Protein AF-A0A0G0RI05-F1 (afdb_monomer)

Foldseek 3Di:
DDDDDDPDDPDDDPPPDDPPPDPPPDDDDPDPPWFADADFFDWDAAFDWGGQDQPCQEDEDEQWDADPNRTITGRHTATKDKDWDFDQDPVRDTDIGIYIYGDHPPPPPPVPPPPPDPDPPDDDDDDDDD

Solvent-accessible surface area (backbone atoms only — not comparable to full-atom values): 8644 Å² total; per-residue (Å²): 132,88,82,88,76,82,85,71,82,91,75,83,74,78,84,86,70,87,78,79,72,77,78,87,80,78,85,80,76,83,83,82,83,62,44,76,71,53,60,71,77,35,81,43,47,53,67,40,64,34,32,41,44,80,62,76,77,60,38,78,36,54,55,36,48,71,49,94,68,46,26,33,27,28,67,47,54,20,27,33,44,72,48,78,46,76,42,70,42,97,87,68,48,78,41,81,45,39,31,39,26,46,46,70,63,76,76,74,77,73,79,71,74,72,80,78,79,81,76,78,79,76,86,82,85,77,87,77,90,133

Radius of gyration: 39.41 Å; Cα contacts (8 Å, |Δi|>4): 174; chains: 1; bounding box: 168×43×55 Å

Secondary structure (DSSP, 8-state):
----------------S-----------------EESS-TT-EE-TT-EEEE-SSSSEEE-TTEEE-TTS-EEESSSEEEEEEEEEEE-TTS-EEEEEEEEEE---------PPPPP-------------

Nearest PDB structures (foldseek):
  8rd8-assembly1_VH  TM=9.040E-01  e=1.438E-09  Psychrobacter urativorans
  8p8w-assembly1_u  TM=7.527E-01  e=5.782E-09  Mycoplasmoides pneumoniae M129
  3j6b-assembly1_R  TM=9.121E-01  e=1.265E-07  Saccharomyces cerevisiae
  8xt0-assembly1_La  TM=7.054E-01  e=2.787E-08  Homo sapiens
  8oin-assembly1_BD  TM=6.909E-01  e=2.787E-08  Sus scrofa

pLDDT: mean 79.19, std 18.71, range [35.72, 96.62]

Sequence (130 aa):
MLIFVAARTSQTNMAHRKAGGSTQLGRDSISKRLGVKIFGDQKVQAGNIIIRQRGSKWRLGKNVRRGEDDTLYSVIDGMVKFTKKKITTFTGKLEEKRFVSVVEAVTIERKVRAPRAKTKAGKISNAKKK

Mean predicted aligned error: 15.55 Å

Structure (mmCIF, N/CA/C/O backbone):
data_AF-A0A0G0RI05-F1
#
_entry.id   AF-A0A0G0RI05-F1
#
loop_
_atom_site.group_PDB
_atom_site.id
_atom_site.type_symbol
_atom_site.label_atom_id
_atom_site.label_alt_id
_atom_site.label_comp_id
_atom_site.label_asym_id
_atom_site.label_entity_id
_atom_site.label_seq_id
_atom_site.pdbx_PDB_ins_code
_atom_site.Cartn_x
_atom_site.Cartn_y
_atom_site.Cartn_z
_atom_site.occupancy
_atom_site.B_iso_or_equiv
_atom_site.auth_seq_id
_atom_site.auth_comp_id
_atom_site.auth_asym_id
_atom_site.auth_atom_id
_atom_site.pdbx_PDB_model_num
ATOM 1 N N . MET A 1 1 ? 94.169 7.570 -32.101 1.00 36.16 1 MET A N 1
ATOM 2 C CA . MET A 1 1 ? 93.538 8.549 -33.011 1.00 36.16 1 MET A CA 1
ATOM 3 C C . MET A 1 1 ? 92.197 7.969 -33.432 1.00 36.16 1 MET A C 1
ATOM 5 O O . MET A 1 1 ? 92.207 6.847 -33.902 1.00 36.16 1 MET A O 1
ATOM 9 N N . LEU A 1 2 ? 91.105 8.675 -33.113 1.00 39.09 2 LEU A N 1
ATOM 10 C CA . LEU A 1 2 ? 89.699 8.497 -33.529 1.00 39.09 2 LEU A CA 1
ATOM 11 C C . LEU A 1 2 ? 89.214 7.114 -34.017 1.00 39.09 2 LEU A C 1
ATOM 13 O O . LEU A 1 2 ? 89.659 6.634 -35.047 1.00 39.09 2 LEU A O 1
ATOM 17 N N . ILE A 1 3 ? 88.160 6.605 -33.370 1.00 42.50 3 ILE A N 1
ATOM 18 C CA . ILE A 1 3 ? 86.776 6.520 -33.896 1.00 42.50 3 ILE A CA 1
ATOM 19 C C . ILE A 1 3 ? 85.884 6.370 -32.639 1.00 42.50 3 ILE A C 1
ATOM 21 O O . ILE A 1 3 ? 86.061 5.435 -31.868 1.00 42.50 3 ILE A O 1
ATOM 25 N N . PHE A 1 4 ? 85.209 7.434 -32.181 1.00 35.72 4 PHE A N 1
ATOM 26 C CA . PHE A 1 4 ? 83.803 7.770 -32.494 1.00 35.72 4 PHE A CA 1
ATOM 27 C C . PHE A 1 4 ? 82.834 6.597 -32.232 1.00 35.72 4 PHE A C 1
ATOM 29 O O . PHE A 1 4 ? 83.018 5.528 -32.782 1.00 35.72 4 PHE A O 1
ATOM 36 N N . VAL A 1 5 ? 81.727 6.680 -31.498 1.00 45.84 5 VAL A N 1
ATOM 37 C CA . VAL A 1 5 ? 81.066 7.725 -30.714 1.00 45.84 5 VAL A CA 1
ATOM 38 C C . VAL A 1 5 ? 80.072 6.982 -29.802 1.00 45.84 5 VAL A C 1
ATOM 40 O O . VAL A 1 5 ? 79.624 5.882 -30.125 1.00 45.84 5 VAL A O 1
ATOM 43 N N . ALA A 1 6 ? 79.774 7.583 -28.652 1.00 48.44 6 ALA A N 1
ATOM 44 C CA . ALA A 1 6 ? 78.907 7.085 -27.591 1.00 48.44 6 ALA A CA 1
ATOM 45 C C . ALA A 1 6 ? 77.638 6.361 -28.075 1.00 48.44 6 ALA A C 1
ATOM 47 O O . ALA A 1 6 ? 76.899 6.842 -28.938 1.00 48.44 6 ALA A O 1
ATOM 48 N N . ALA A 1 7 ? 77.369 5.218 -27.441 1.00 50.38 7 ALA A N 1
ATOM 49 C CA . ALA A 1 7 ? 76.127 4.483 -27.569 1.00 50.38 7 ALA A CA 1
ATOM 50 C C . ALA A 1 7 ? 74.928 5.403 -27.294 1.00 50.38 7 ALA A C 1
ATOM 52 O O . ALA A 1 7 ? 74.697 5.844 -26.173 1.00 50.38 7 ALA A O 1
ATOM 53 N N . ARG A 1 8 ? 74.201 5.675 -28.380 1.00 49.47 8 ARG A N 1
ATOM 54 C CA . ARG A 1 8 ? 72.747 5.818 -28.487 1.00 49.47 8 ARG A CA 1
ATOM 55 C C . ARG A 1 8 ? 72.080 6.489 -27.281 1.00 49.47 8 ARG A C 1
ATOM 57 O O . ARG A 1 8 ? 71.732 5.852 -26.291 1.00 49.47 8 ARG A O 1
ATOM 64 N N . THR A 1 9 ? 71.833 7.784 -27.433 1.00 51.06 9 THR A N 1
ATOM 65 C CA . THR A 1 9 ? 70.907 8.573 -26.622 1.00 51.06 9 THR A CA 1
ATOM 66 C C . THR A 1 9 ? 69.601 7.813 -26.363 1.00 51.06 9 THR A C 1
ATOM 68 O O . THR A 1 9 ? 68.806 7.560 -27.265 1.00 51.06 9 THR A O 1
ATOM 71 N N . SER A 1 10 ? 69.369 7.464 -25.099 1.00 50.81 10 SER A N 1
ATOM 72 C CA . SER A 1 10 ? 68.068 7.033 -24.591 1.00 50.81 10 SER A CA 1
ATOM 73 C C . SER A 1 10 ? 67.155 8.259 -24.447 1.00 50.81 10 SER A C 1
ATOM 75 O O . SER A 1 10 ? 66.997 8.815 -23.363 1.00 50.81 10 SER A O 1
ATOM 77 N N . GLN A 1 11 ? 66.553 8.695 -25.550 1.00 55.47 11 GLN A N 1
ATOM 78 C CA . GLN A 1 11 ? 65.303 9.461 -25.564 1.00 55.47 11 GLN A CA 1
ATOM 79 C C . GLN A 1 11 ? 64.315 8.655 -26.410 1.00 55.47 11 GLN A C 1
ATOM 81 O O . GLN A 1 11 ? 64.701 8.122 -27.442 1.00 55.47 11 GLN A O 1
ATOM 86 N N . THR A 1 12 ? 63.037 8.481 -26.107 1.00 55.03 12 THR A N 1
ATOM 87 C CA . THR A 1 12 ? 62.146 8.809 -24.989 1.00 55.03 12 THR A CA 1
ATOM 88 C C . THR A 1 12 ? 60.933 7.929 -25.261 1.00 55.03 12 THR A C 1
ATOM 90 O O . THR A 1 12 ? 60.426 7.954 -26.381 1.00 55.03 12 THR A O 1
ATOM 93 N N . ASN A 1 13 ? 60.423 7.197 -24.276 1.00 50.25 13 ASN A N 1
ATOM 94 C CA . ASN A 1 13 ? 58.994 6.899 -24.260 1.00 50.25 13 ASN A CA 1
ATOM 95 C C . ASN A 1 13 ? 58.559 6.607 -22.823 1.00 50.25 13 ASN A C 1
ATOM 97 O O . ASN A 1 13 ? 58.249 5.484 -22.441 1.00 50.25 13 ASN A O 1
ATOM 101 N N . MET A 1 14 ? 58.504 7.664 -22.009 1.00 57.03 14 MET A N 1
ATOM 102 C CA . MET A 1 14 ? 57.378 7.753 -21.084 1.00 57.03 14 MET A CA 1
ATOM 103 C C . MET A 1 14 ? 56.140 7.559 -21.955 1.00 57.03 14 MET A C 1
ATOM 105 O O . MET A 1 14 ? 55.955 8.332 -22.892 1.00 57.03 14 MET A O 1
ATOM 109 N N . ALA A 1 15 ? 55.362 6.502 -21.726 1.00 59.75 15 ALA A N 1
ATOM 110 C CA . ALA A 1 15 ? 54.135 6.254 -22.467 1.00 59.75 15 ALA A CA 1
ATOM 111 C C . ALA A 1 15 ? 53.211 7.478 -22.330 1.00 59.75 15 ALA A C 1
ATOM 113 O O . ALA A 1 15 ? 52.435 7.613 -21.386 1.00 59.75 15 ALA A O 1
ATOM 114 N N . HIS A 1 16 ? 53.320 8.412 -23.270 1.00 66.56 16 HIS A N 1
ATOM 115 C CA . HIS A 1 16 ? 52.561 9.648 -23.305 1.00 66.56 16 HIS A CA 1
ATOM 116 C C . HIS A 1 16 ? 51.287 9.409 -24.112 1.00 66.56 16 HIS A C 1
ATOM 118 O O . HIS A 1 16 ? 51.147 9.895 -25.225 1.00 66.56 16 HIS A O 1
ATOM 124 N N . ARG A 1 17 ? 50.360 8.631 -23.542 1.00 60.72 17 ARG A N 1
ATOM 125 C CA . ARG A 1 17 ? 48.899 8.842 -23.572 1.00 60.72 17 ARG A CA 1
ATOM 126 C C . ARG A 1 17 ? 48.163 7.604 -23.058 1.00 60.72 17 ARG A C 1
ATOM 128 O O . ARG A 1 17 ? 48.200 6.534 -23.647 1.00 60.72 17 ARG A O 1
ATOM 135 N N . LYS A 1 18 ? 47.452 7.852 -21.955 1.00 63.72 18 LYS A N 1
ATOM 136 C CA . LYS A 1 18 ? 46.146 7.326 -21.538 1.00 63.72 18 LYS A CA 1
ATOM 137 C C . LYS A 1 18 ? 45.612 6.129 -22.338 1.00 63.72 18 LYS A C 1
ATOM 139 O O . LYS A 1 18 ? 44.993 6.308 -23.379 1.00 63.72 18 LYS A O 1
ATOM 144 N N . ALA A 1 19 ? 45.646 4.959 -21.717 1.00 59.72 19 ALA A N 1
ATOM 145 C CA . ALA A 1 19 ? 44.562 3.995 -21.854 1.00 59.72 19 ALA A CA 1
ATOM 146 C C . ALA A 1 19 ? 44.114 3.577 -20.450 1.00 59.72 19 ALA A C 1
ATOM 148 O O . ALA A 1 19 ? 44.262 2.435 -20.031 1.00 59.72 19 ALA A O 1
ATOM 149 N N . GLY A 1 20 ? 43.589 4.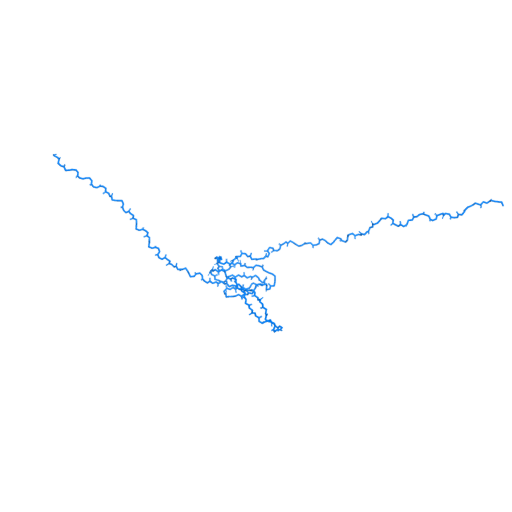543 -19.689 1.00 64.69 20 GLY A N 1
ATOM 150 C CA . GLY A 1 20 ? 42.671 4.205 -18.609 1.00 64.69 20 GLY A CA 1
ATOM 151 C C . GLY A 1 20 ? 41.444 3.605 -19.277 1.00 64.69 20 GLY A C 1
ATOM 152 O O . GLY A 1 20 ? 40.602 4.346 -19.781 1.00 64.69 20 GLY A O 1
ATOM 153 N N . GLY A 1 21 ? 41.407 2.279 -19.397 1.00 66.62 21 GLY A N 1
ATOM 154 C CA . GLY A 1 21 ? 40.248 1.585 -19.929 1.00 66.62 21 GLY A CA 1
ATOM 155 C C . GLY A 1 21 ? 39.037 1.970 -19.091 1.00 66.62 21 GLY A C 1
ATOM 156 O O . GLY A 1 21 ? 39.033 1.778 -17.876 1.00 66.62 21 GLY A O 1
ATOM 157 N N . SER A 1 22 ? 38.013 2.537 -19.725 1.00 67.25 22 SER A N 1
ATOM 158 C CA . SER A 1 22 ? 36.697 2.578 -19.103 1.00 67.25 22 SER A CA 1
ATOM 159 C C . SER A 1 22 ? 36.247 1.127 -18.985 1.00 67.25 22 SER A C 1
ATOM 161 O O . SER A 1 22 ? 36.020 0.460 -19.995 1.00 67.25 22 SER A O 1
ATOM 163 N N . THR A 1 23 ? 36.174 0.598 -17.765 1.00 70.06 23 THR A N 1
ATOM 164 C CA . THR A 1 23 ? 35.461 -0.655 -17.546 1.00 70.06 23 THR A CA 1
ATOM 165 C C . THR A 1 23 ? 34.006 -0.389 -17.919 1.00 70.06 23 THR A C 1
ATOM 167 O O . THR A 1 23 ? 33.337 0.441 -17.305 1.00 70.06 23 THR A O 1
ATOM 170 N N . GLN A 1 24 ? 33.522 -1.037 -18.982 1.00 69.75 24 GLN A N 1
ATOM 171 C CA . GLN A 1 24 ? 32.134 -0.924 -19.429 1.00 69.75 24 GLN A CA 1
ATOM 172 C C . GLN A 1 24 ? 31.207 -1.559 -18.385 1.00 69.75 24 GLN A C 1
ATOM 174 O O . GLN A 1 24 ? 30.792 -2.711 -18.490 1.00 69.75 24 GLN A O 1
ATO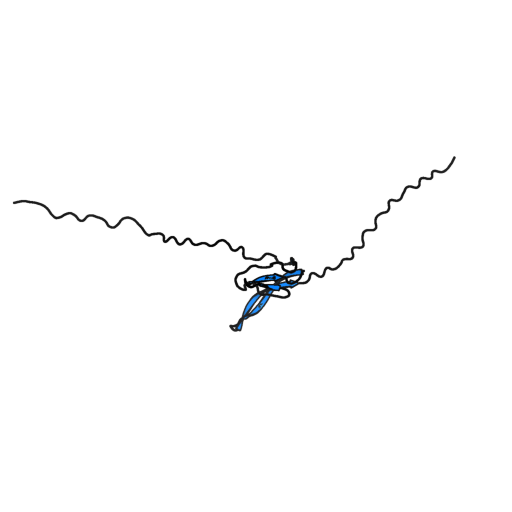M 179 N N . LEU A 1 25 ? 30.878 -0.801 -17.345 1.00 74.38 25 LEU A N 1
ATOM 180 C CA . LEU A 1 25 ? 29.863 -1.157 -16.366 1.00 74.38 25 LEU A CA 1
ATOM 181 C C . LEU A 1 25 ? 28.612 -0.337 -16.675 1.00 74.38 25 LEU A C 1
ATOM 183 O O . LEU A 1 25 ? 28.361 0.709 -16.091 1.00 74.38 25 LEU A O 1
ATOM 187 N N . GLY A 1 26 ? 27.851 -0.830 -17.651 1.00 74.88 26 GLY A N 1
ATOM 188 C CA . GLY A 1 26 ? 26.590 -0.252 -18.116 1.00 74.88 26 GLY A CA 1
ATOM 189 C C . GLY A 1 26 ? 25.460 -1.275 -18.086 1.00 74.88 26 GLY A C 1
ATOM 190 O O . GLY A 1 26 ? 24.798 -1.493 -19.095 1.00 74.88 26 GLY A O 1
ATOM 191 N N . ARG A 1 27 ? 25.275 -1.965 -16.954 1.00 86.06 27 ARG A N 1
ATOM 192 C CA . ARG A 1 27 ? 24.117 -2.848 -16.762 1.00 86.06 27 ARG A CA 1
ATOM 193 C C . ARG A 1 27 ? 22.996 -2.052 -16.119 1.00 86.06 27 ARG A C 1
ATOM 195 O O . ARG A 1 27 ? 23.034 -1.812 -14.917 1.00 86.06 27 ARG A O 1
ATOM 202 N N . ASP A 1 28 ? 22.002 -1.688 -16.916 1.00 87.50 28 ASP A N 1
ATOM 203 C CA . ASP A 1 28 ? 20.728 -1.197 -16.404 1.00 87.50 28 ASP A CA 1
ATOM 204 C C . ASP A 1 28 ? 19.619 -2.213 -16.695 1.00 87.50 28 ASP A C 1
ATOM 206 O O . ASP A 1 28 ? 19.698 -3.027 -17.619 1.00 87.50 28 ASP A O 1
ATOM 210 N N . SER A 1 29 ? 18.588 -2.197 -15.863 1.00 87.94 29 SER A N 1
ATOM 211 C CA . SER A 1 29 ? 17.431 -3.071 -15.975 1.00 87.94 29 SER A CA 1
ATOM 212 C C . SER A 1 29 ? 16.198 -2.261 -16.353 1.00 87.94 29 SER A C 1
ATOM 214 O O . SER A 1 29 ? 15.987 -1.151 -15.874 1.00 87.94 29 SER A O 1
ATOM 216 N N . ILE A 1 30 ? 15.328 -2.839 -17.182 1.00 92.44 30 ILE A N 1
ATOM 217 C CA . ILE A 1 30 ? 14.075 -2.181 -17.570 1.00 92.44 30 ILE A CA 1
ATOM 218 C C . ILE A 1 30 ? 13.244 -1.857 -16.322 1.00 92.44 30 ILE A C 1
ATOM 220 O O . ILE A 1 30 ? 13.068 -2.710 -15.439 1.00 92.44 30 ILE A O 1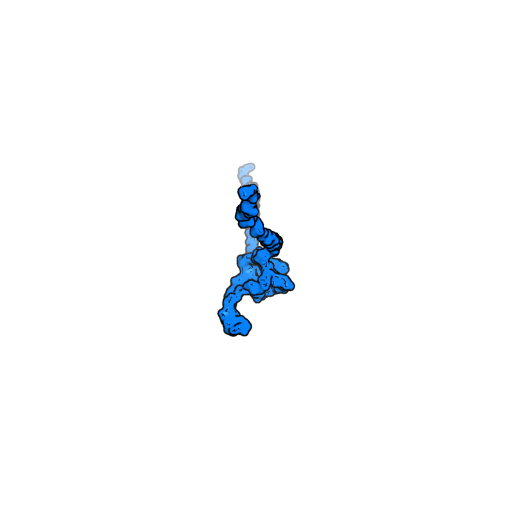
ATOM 224 N N . SER A 1 31 ? 12.671 -0.649 -16.293 1.00 89.81 31 SER A N 1
ATOM 225 C CA . SER A 1 31 ? 11.809 -0.199 -15.200 1.00 89.81 31 SER A CA 1
ATOM 226 C C . SER A 1 31 ? 10.651 -1.176 -14.946 1.00 89.81 31 SER A C 1
ATOM 228 O O . SER A 1 31 ? 9.908 -1.574 -15.843 1.00 89.81 31 SER A O 1
ATOM 230 N N . LYS A 1 32 ? 10.469 -1.570 -13.682 1.00 91.94 32 LYS A N 1
ATOM 231 C CA . LYS A 1 32 ? 9.458 -2.565 -13.274 1.00 91.94 32 LYS A CA 1
ATOM 232 C C . LYS A 1 32 ? 8.070 -1.965 -13.006 1.00 91.94 32 LYS A C 1
ATOM 234 O O . LYS A 1 32 ? 7.194 -2.656 -12.494 1.00 91.94 32 LYS A O 1
ATOM 239 N N . ARG A 1 33 ? 7.882 -0.672 -13.313 1.00 94.12 33 ARG A N 1
ATOM 240 C CA . ARG A 1 33 ? 6.622 0.094 -13.168 1.00 94.12 33 ARG A CA 1
ATOM 241 C C . ARG A 1 33 ? 5.925 -0.091 -11.807 1.00 94.12 33 ARG A C 1
ATOM 243 O O . ARG A 1 33 ? 4.692 -0.149 -11.722 1.00 94.12 33 ARG A O 1
ATOM 2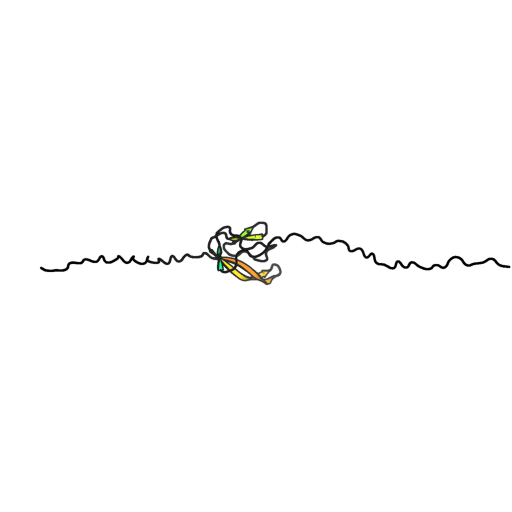50 N N . LEU A 1 34 ? 6.733 -0.187 -10.750 1.00 94.69 34 LEU A N 1
ATOM 251 C CA . LEU A 1 34 ? 6.287 -0.261 -9.360 1.00 94.69 34 LEU A CA 1
ATOM 252 C C . LEU A 1 34 ? 5.647 1.065 -8.931 1.00 94.69 34 LEU A C 1
ATOM 254 O O . LEU A 1 34 ? 5.879 2.102 -9.545 1.00 94.69 34 LEU A O 1
ATOM 258 N N . GLY A 1 35 ? 4.859 1.028 -7.863 1.00 94.88 35 GLY A N 1
ATOM 259 C CA . GLY A 1 35 ? 4.236 2.200 -7.265 1.00 94.88 35 GLY A CA 1
ATOM 260 C C . GLY A 1 35 ? 2.759 2.006 -6.952 1.00 94.88 35 GLY A C 1
ATOM 261 O O . GLY A 1 35 ? 2.194 0.917 -7.094 1.00 94.88 35 GLY A O 1
ATOM 262 N N . VAL A 1 36 ? 2.152 3.105 -6.514 1.00 95.88 36 VAL A N 1
ATOM 263 C CA . VAL A 1 36 ? 0.717 3.210 -6.247 1.00 95.88 36 VAL A CA 1
ATOM 264 C C . VAL A 1 36 ? -0.032 3.254 -7.577 1.00 95.88 36 VAL A C 1
ATOM 266 O O . VAL A 1 36 ? 0.390 3.941 -8.506 1.00 95.88 36 VAL A O 1
ATOM 269 N N . LYS A 1 37 ? -1.111 2.481 -7.676 1.00 95.69 37 LYS A N 1
ATOM 270 C CA . LYS A 1 37 ? -2.008 2.436 -8.837 1.00 95.69 37 LYS A CA 1
ATOM 271 C C . LYS A 1 37 ? -3.326 3.138 -8.552 1.00 95.69 37 LYS A C 1
ATOM 273 O O . LYS A 1 37 ? -3.848 3.802 -9.436 1.00 95.69 37 LYS A O 1
ATOM 278 N N . ILE A 1 38 ? -3.813 3.025 -7.317 1.00 95.25 38 ILE A N 1
ATOM 279 C CA . ILE A 1 38 ? -5.054 3.652 -6.868 1.00 95.25 38 ILE A CA 1
ATOM 280 C C . ILE A 1 38 ? -4.740 4.529 -5.662 1.00 95.25 38 ILE A C 1
ATOM 282 O O . ILE A 1 38 ? -4.132 4.072 -4.690 1.00 95.25 38 ILE A O 1
ATOM 286 N N . PHE A 1 39 ? -5.112 5.803 -5.757 1.00 95.00 39 PHE A N 1
ATOM 287 C CA . PHE A 1 39 ? -4.830 6.795 -4.722 1.00 95.00 39 PHE A CA 1
ATOM 288 C C . PHE A 1 39 ? -5.912 6.813 -3.636 1.00 95.00 39 PHE A C 1
ATOM 290 O O . PHE A 1 39 ? -6.873 6.045 -3.671 1.00 95.00 39 PHE A O 1
ATOM 297 N N . GLY A 1 40 ? -5.710 7.661 -2.624 1.00 92.62 40 GLY A N 1
ATOM 298 C CA . GLY A 1 40 ? -6.656 7.814 -1.524 1.00 92.62 40 GLY A CA 1
ATOM 299 C C . GLY A 1 40 ? -8.004 8.314 -2.031 1.00 92.62 40 GLY A C 1
ATOM 300 O O . GLY A 1 40 ? -8.060 9.057 -3.009 1.00 92.62 40 GLY A O 1
ATOM 301 N N . ASP A 1 41 ? -9.067 7.862 -1.376 1.00 91.81 41 ASP A N 1
ATOM 302 C CA . ASP A 1 41 ? -10.459 8.239 -1.631 1.00 91.81 41 ASP A CA 1
ATOM 303 C C . ASP A 1 41 ? -10.976 7.870 -3.033 1.00 91.81 41 ASP A C 1
ATOM 305 O O . ASP A 1 41 ? -12.042 8.306 -3.464 1.00 91.81 41 ASP A O 1
ATOM 309 N N . GLN A 1 42 ? -10.252 7.003 -3.745 1.00 93.06 42 GLN A N 1
ATOM 310 C CA . GLN A 1 42 ? -10.705 6.426 -5.004 1.00 93.06 42 GLN A CA 1
ATOM 311 C C . GLN A 1 42 ? -11.485 5.135 -4.767 1.00 93.06 42 GLN A C 1
ATOM 313 O 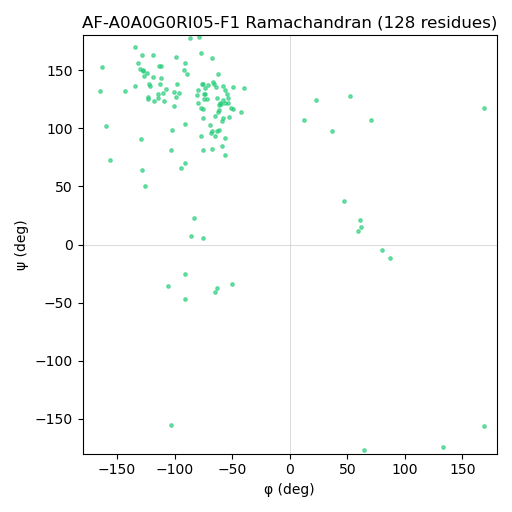O . GLN A 1 42 ? -11.185 4.358 -3.854 1.00 93.06 42 GLN A O 1
ATOM 318 N N . LYS A 1 43 ? -12.483 4.905 -5.627 1.00 92.50 43 LYS A N 1
ATOM 319 C CA . LYS A 1 43 ? -13.279 3.677 -5.634 1.00 92.50 43 LYS A CA 1
ATOM 320 C C . LYS A 1 43 ? -12.438 2.505 -6.136 1.00 92.50 43 LYS A C 1
ATOM 322 O O . LYS A 1 43 ? -11.729 2.627 -7.133 1.00 92.50 43 LYS A O 1
ATOM 327 N N . VAL A 1 44 ? -12.561 1.366 -5.471 1.00 94.38 44 VAL A N 1
ATOM 328 C CA . VAL A 1 44 ? -11.941 0.097 -5.856 1.00 94.38 44 VAL A CA 1
ATOM 329 C C . VAL A 1 44 ? -12.979 -0.995 -5.918 1.00 94.38 44 VAL A C 1
ATOM 331 O O . VAL A 1 44 ? -13.946 -0.965 -5.162 1.00 94.38 44 VAL A O 1
ATOM 334 N N . GLN A 1 45 ? -12.740 -1.949 -6.808 1.00 94.00 45 GLN A N 1
ATOM 335 C CA . GLN A 1 45 ? -13.447 -3.217 -6.829 1.00 94.00 45 GLN A CA 1
ATOM 336 C C . GLN A 1 45 ? -12.602 -4.297 -6.148 1.00 94.00 45 GLN A C 1
ATOM 338 O O . GLN A 1 45 ? -11.385 -4.138 -5.999 1.00 94.00 45 GLN A O 1
ATOM 343 N N . ALA A 1 46 ? -13.218 -5.399 -5.749 1.00 93.81 46 ALA A N 1
ATOM 344 C CA . ALA A 1 46 ? -12.542 -6.594 -5.285 1.00 93.81 46 ALA A CA 1
ATOM 345 C C . ALA A 1 46 ? -11.558 -7.095 -6.357 1.00 93.81 46 ALA A C 1
ATOM 347 O O . ALA A 1 46 ? -11.871 -7.160 -7.541 1.00 93.81 46 ALA A O 1
ATOM 348 N N . GLY A 1 47 ? -10.336 -7.419 -5.941 1.00 93.81 47 GLY A N 1
ATOM 349 C CA . GLY A 1 47 ? -9.251 -7.866 -6.816 1.00 93.81 47 GLY A CA 1
ATOM 350 C C . GLY A 1 47 ? -8.400 -6.746 -7.424 1.00 93.81 47 GLY A C 1
ATOM 351 O O . GLY A 1 47 ? -7.320 -7.031 -7.943 1.00 93.81 47 GLY A O 1
ATOM 352 N N . ASN A 1 48 ? -8.808 -5.476 -7.326 1.00 95.88 48 ASN A N 1
ATOM 353 C CA . ASN A 1 48 ? -8.018 -4.379 -7.883 1.00 95.88 48 ASN A CA 1
ATOM 354 C C . ASN A 1 48 ? -6.676 -4.211 -7.159 1.00 95.88 48 ASN A C 1
ATOM 356 O O . ASN A 1 48 ? -6.572 -4.248 -5.930 1.00 95.88 48 ASN A O 1
ATOM 360 N N . ILE A 1 49 ? -5.627 -3.964 -7.944 1.00 96.06 49 ILE A N 1
ATOM 361 C CA . ILE A 1 49 ? -4.284 -3.714 -7.422 1.00 96.06 49 ILE A CA 1
ATOM 362 C C . ILE A 1 49 ? -4.192 -2.266 -6.944 1.00 96.06 49 ILE A C 1
ATOM 364 O O . ILE A 1 49 ? -4.338 -1.335 -7.734 1.00 96.06 49 ILE A O 1
ATOM 368 N N . ILE A 1 50 ? -3.866 -2.072 -5.667 1.00 95.56 50 ILE A N 1
ATOM 369 C CA . ILE A 1 50 ? -3.690 -0.744 -5.068 1.00 95.56 50 ILE A CA 1
ATOM 370 C C . ILE A 1 50 ? -2.228 -0.308 -5.186 1.00 95.56 50 ILE A C 1
ATOM 372 O O . ILE A 1 50 ? -1.948 0.820 -5.593 1.00 95.56 50 ILE A O 1
ATOM 376 N N . ILE A 1 51 ? -1.276 -1.190 -4.852 1.00 96.62 51 ILE A N 1
ATOM 377 C CA . ILE A 1 51 ? 0.165 -0.882 -4.865 1.00 96.62 51 ILE A CA 1
ATOM 378 C C . ILE A 1 51 ? 0.969 -2.092 -5.330 1.00 96.62 51 ILE A C 1
ATOM 380 O O . ILE A 1 51 ? 0.834 -3.173 -4.766 1.00 96.62 51 ILE A O 1
ATOM 384 N N . ARG A 1 52 ? 1.892 -1.875 -6.273 1.00 96.25 52 ARG A N 1
ATOM 385 C CA . ARG A 1 52 ? 2.990 -2.809 -6.572 1.00 96.25 52 ARG A CA 1
ATOM 386 C C . ARG A 1 52 ? 4.261 -2.300 -5.906 1.00 96.25 52 ARG A C 1
ATOM 388 O O . ARG A 1 52 ? 4.708 -1.197 -6.215 1.00 96.25 52 ARG A O 1
ATOM 395 N N . GLN A 1 53 ? 4.849 -3.060 -4.993 1.00 95.50 53 GLN A N 1
ATOM 396 C CA . GLN A 1 53 ? 6.018 -2.620 -4.229 1.00 95.50 53 GLN A CA 1
ATOM 397 C C . GLN A 1 53 ? 7.091 -3.705 -4.161 1.00 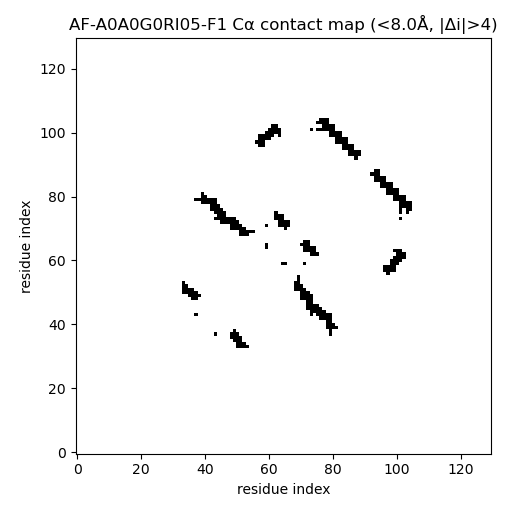95.50 53 GLN A C 1
ATOM 399 O O . GLN A 1 53 ? 6.882 -4.834 -4.581 1.00 95.50 53 GLN A O 1
ATOM 404 N N . ARG A 1 54 ? 8.273 -3.326 -3.674 1.00 94.75 54 ARG A N 1
ATOM 405 C CA . ARG A 1 54 ? 9.316 -4.263 -3.252 1.00 94.75 54 ARG A CA 1
ATOM 406 C C . ARG A 1 54 ? 9.493 -4.098 -1.756 1.00 94.75 54 ARG A C 1
ATOM 408 O O . ARG A 1 54 ? 9.687 -2.965 -1.298 1.00 94.75 54 ARG A O 1
ATOM 415 N N . GLY A 1 55 ? 9.383 -5.203 -1.026 1.00 92.62 55 GLY A N 1
ATOM 416 C CA . GLY A 1 55 ? 9.275 -5.180 0.422 1.00 92.62 55 GLY A CA 1
ATOM 417 C C . GLY A 1 55 ? 7.986 -4.506 0.899 1.00 92.62 55 GLY A C 1
ATOM 418 O O . GLY A 1 55 ? 7.143 -4.046 0.127 1.00 92.62 55 GLY A O 1
ATOM 419 N N . SER A 1 56 ? 7.849 -4.388 2.216 1.00 92.56 56 SER A N 1
ATOM 420 C CA . SER A 1 56 ? 6.651 -3.842 2.862 1.00 92.56 56 SER A CA 1
ATOM 421 C C . SER A 1 56 ? 6.776 -2.342 3.165 1.00 92.56 56 SER A C 1
ATOM 423 O O . SER A 1 56 ? 6.794 -1.942 4.331 1.00 92.56 56 SER A O 1
ATOM 425 N N . LYS A 1 57 ? 6.862 -1.491 2.129 1.00 92.50 57 LYS A N 1
ATOM 426 C CA . LYS A 1 57 ? 6.832 -0.018 2.313 1.00 92.50 57 LYS A CA 1
ATOM 427 C C . LYS A 1 57 ? 5.486 0.442 2.871 1.00 92.50 57 LYS A C 1
ATOM 429 O O . LYS A 1 57 ? 5.422 1.298 3.752 1.00 92.50 57 LYS A O 1
ATOM 434 N N . TRP A 1 58 ? 4.422 -0.160 2.356 1.00 94.94 58 TRP A N 1
ATOM 435 C CA . TRP A 1 58 ? 3.068 -0.043 2.864 1.00 94.94 58 TRP A CA 1
ATOM 436 C C . TRP A 1 58 ? 2.653 -1.366 3.492 1.00 94.94 58 TRP A C 1
ATOM 438 O O . TRP A 1 58 ? 2.813 -2.429 2.886 1.00 94.94 58 TRP A O 1
ATOM 448 N N . ARG A 1 59 ? 2.129 -1.296 4.715 1.00 94.00 59 ARG A N 1
ATOM 449 C CA . ARG A 1 59 ? 1.591 -2.447 5.437 1.00 94.00 59 ARG A CA 1
ATOM 450 C C . ARG A 1 59 ? 0.103 -2.610 5.148 1.00 94.00 59 ARG A C 1
ATOM 452 O O . ARG A 1 59 ? -0.601 -1.659 4.805 1.00 94.00 59 ARG A O 1
ATOM 459 N N . LEU A 1 60 ? -0.362 -3.838 5.323 1.00 94.62 60 LEU A N 1
ATOM 460 C CA . LEU A 1 60 ? -1.754 -4.206 5.121 1.00 94.62 60 LEU A CA 1
ATOM 461 C C . LEU A 1 60 ? -2.610 -3.678 6.264 1.00 94.62 60 LEU A C 1
ATOM 463 O O . LEU A 1 60 ? -2.279 -3.864 7.434 1.00 94.62 60 LEU A O 1
ATOM 467 N N . GLY A 1 61 ? -3.693 -3.003 5.909 1.00 94.38 61 GLY A N 1
ATOM 468 C CA . GLY A 1 61 ? -4.782 -2.656 6.805 1.00 94.38 61 GLY A CA 1
ATOM 469 C C . GLY A 1 61 ? -5.983 -3.571 6.582 1.00 94.38 61 GLY A C 1
ATOM 470 O O . GLY A 1 61 ? -5.862 -4.694 6.096 1.00 94.38 61 GLY A O 1
ATOM 471 N N . LYS A 1 62 ? -7.166 -3.075 6.943 1.00 94.31 62 LYS A N 1
ATOM 472 C CA . LYS A 1 62 ? -8.425 -3.810 6.784 1.00 94.31 62 LYS A CA 1
ATOM 473 C C . LYS A 1 62 ? -8.759 -4.009 5.302 1.00 94.31 62 LYS A C 1
ATOM 475 O O . LYS A 1 62 ? -8.584 -3.084 4.509 1.00 94.31 62 LYS A O 1
ATOM 480 N N . ASN A 1 63 ? -9.269 -5.195 4.967 1.00 94.81 63 ASN A N 1
ATOM 481 C CA . ASN A 1 63 ? -9.813 -5.554 3.649 1.00 94.81 63 ASN A CA 1
ATOM 482 C C . ASN A 1 63 ? -8.821 -5.464 2.472 1.00 94.81 63 ASN A C 1
ATOM 484 O O . ASN A 1 63 ? -9.217 -5.386 1.308 1.00 94.81 63 ASN A O 1
ATOM 488 N N . VAL A 1 64 ? -7.524 -5.505 2.781 1.00 96.44 64 VAL A N 1
ATOM 489 C CA . VAL A 1 64 ? -6.422 -5.546 1.817 1.00 96.44 64 VAL A CA 1
ATOM 490 C C . VAL A 1 64 ? -5.608 -6.804 2.084 1.00 96.44 64 VAL A C 1
ATOM 492 O O . VAL A 1 64 ? -5.317 -7.122 3.238 1.00 96.44 64 VAL A O 1
ATOM 495 N N . ARG A 1 65 ? -5.220 -7.513 1.025 1.00 96.19 65 ARG A N 1
ATOM 496 C CA . ARG A 1 65 ? -4.351 -8.695 1.102 1.00 96.19 65 ARG A CA 1
ATOM 497 C C . ARG A 1 65 ? -3.058 -8.477 0.328 1.00 96.19 65 ARG A C 1
ATOM 499 O O . ARG A 1 65 ? -2.931 -7.535 -0.454 1.00 96.19 65 ARG A O 1
ATOM 506 N N . ARG A 1 66 ? -2.074 -9.330 0.623 1.00 96.56 66 ARG A N 1
ATOM 507 C CA . ARG A 1 66 ? -0.735 -9.297 0.032 1.00 96.56 66 ARG A CA 1
ATOM 508 C C . ARG A 1 66 ? -0.586 -10.464 -0.932 1.00 96.56 66 ARG A C 1
ATOM 510 O O . ARG A 1 66 ? -0.949 -11.580 -0.569 1.00 96.56 66 ARG A O 1
ATOM 517 N N . GLY A 1 67 ? -0.058 -10.204 -2.120 1.00 94.75 67 GLY A N 1
ATOM 518 C CA . GLY A 1 67 ? 0.428 -11.239 -3.030 1.00 94.75 67 GLY A CA 1
ATOM 519 C C . GLY A 1 67 ? 1.814 -11.753 -2.634 1.00 94.75 67 GLY A C 1
ATOM 520 O O . GLY A 1 67 ? 2.424 -11.266 -1.683 1.00 94.75 67 GLY A O 1
ATOM 521 N N . GLU A 1 68 ? 2.331 -12.718 -3.387 1.00 94.38 68 GLU A N 1
ATOM 522 C CA . GLU A 1 68 ? 3.695 -13.234 -3.210 1.00 94.38 68 GLU A CA 1
ATOM 523 C C . GLU A 1 68 ? 4.759 -12.156 -3.479 1.00 94.38 68 GLU A C 1
ATOM 525 O O . GLU A 1 68 ? 5.736 -12.032 -2.748 1.00 94.38 68 GLU A O 1
ATOM 530 N N . ASP A 1 69 ? 4.526 -11.296 -4.474 1.00 93.12 69 ASP A N 1
ATOM 531 C CA . ASP A 1 69 ? 5.425 -10.206 -4.867 1.00 93.12 69 ASP A CA 1
ATOM 532 C C . ASP A 1 69 ? 5.259 -8.923 -4.023 1.00 93.12 69 ASP A C 1
ATOM 534 O O . ASP A 1 69 ? 5.593 -7.831 -4.482 1.00 93.12 69 ASP A O 1
ATOM 538 N N . ASP A 1 70 ? 4.722 -9.040 -2.803 1.00 94.81 70 ASP A N 1
ATOM 539 C CA . ASP A 1 70 ? 4.341 -7.940 -1.902 1.00 94.81 70 ASP A CA 1
ATOM 540 C C . ASP A 1 70 ? 3.290 -6.955 -2.468 1.00 94.81 70 ASP A C 1
ATOM 542 O O . ASP A 1 70 ? 3.036 -5.899 -1.868 1.00 94.81 70 ASP A O 1
ATOM 546 N N . THR A 1 71 ? 2.641 -7.278 -3.593 1.00 96.00 71 THR A N 1
ATOM 547 C CA . THR A 1 71 ? 1.558 -6.460 -4.160 1.00 96.00 71 THR A CA 1
ATOM 548 C C . THR A 1 71 ? 0.362 -6.414 -3.215 1.00 96.00 71 THR A C 1
ATOM 550 O O . THR A 1 71 ? -0.066 -7.437 -2.682 1.00 96.00 71 THR A O 1
ATOM 553 N N . LEU A 1 72 ? -0.202 -5.222 -3.025 1.00 96.31 72 LEU A N 1
ATOM 554 C CA . LEU A 1 72 ? -1.409 -5.009 -2.232 1.00 96.31 72 LEU A CA 1
ATOM 555 C C . LEU A 1 72 ? -2.630 -4.916 -3.142 1.00 96.31 72 LEU A C 1
ATOM 557 O O . LEU A 1 72 ? -2.655 -4.079 -4.050 1.00 96.31 72 LEU A O 1
ATOM 561 N N . TYR A 1 73 ? -3.641 -5.733 -2.860 1.00 96.31 73 TYR A N 1
ATOM 562 C CA . TYR A 1 73 ? -4.910 -5.752 -3.586 1.00 96.31 73 TYR A CA 1
ATOM 563 C C . TYR A 1 73 ? -6.108 -5.690 -2.633 1.00 96.31 73 TYR A C 1
ATOM 565 O O . TYR A 1 73 ? -6.026 -6.118 -1.476 1.00 96.31 73 TYR A O 1
ATOM 573 N N . SER A 1 74 ? -7.213 -5.121 -3.110 1.00 96.50 74 SER A N 1
ATOM 574 C CA . SER A 1 74 ? -8.485 -5.045 -2.385 1.00 96.50 74 SER A CA 1
ATOM 575 C C . SER A 1 74 ? -9.203 -6.392 -2.398 1.00 96.50 74 SER A C 1
ATOM 577 O O . SER A 1 74 ? -9.248 -7.071 -3.418 1.00 96.50 74 SER A O 1
ATOM 579 N N . VAL A 1 75 ? -9.789 -6.786 -1.268 1.00 95.06 75 VAL A N 1
ATOM 580 C CA . VAL A 1 75 ? -10.655 -7.982 -1.191 1.00 95.06 75 VAL A CA 1
ATOM 581 C C . VAL A 1 75 ? -12.118 -7.627 -1.448 1.00 95.06 75 VAL A C 1
ATOM 583 O O . VAL A 1 75 ? -12.884 -8.473 -1.888 1.00 95.06 75 VAL A O 1
ATOM 586 N N . ILE A 1 76 ? -12.491 -6.377 -1.183 1.00 94.06 76 ILE A N 1
ATOM 587 C CA . ILE A 1 76 ? -13.865 -5.885 -1.267 1.00 94.06 76 ILE A CA 1
ATOM 588 C C . ILE A 1 76 ? -13.941 -4.628 -2.128 1.00 94.06 76 ILE A C 1
ATOM 590 O O . ILE A 1 76 ? -12.935 -3.934 -2.322 1.00 94.06 76 ILE A O 1
ATOM 594 N N . ASP A 1 77 ? -15.157 -4.309 -2.554 1.00 93.50 77 ASP A N 1
ATOM 595 C CA . ASP A 1 77 ? -15.483 -3.035 -3.177 1.00 93.50 77 ASP A CA 1
ATOM 596 C C . ASP A 1 77 ? -15.549 -1.925 -2.116 1.00 93.50 77 ASP A C 1
ATOM 598 O O . ASP A 1 77 ? -16.083 -2.108 -1.020 1.00 93.50 77 ASP A O 1
ATOM 602 N N . GLY A 1 78 ? -15.011 -0.745 -2.418 1.00 93.75 78 GLY A N 1
ATOM 603 C CA . GLY A 1 78 ? -15.016 0.355 -1.455 1.00 93.75 78 GLY A CA 1
ATOM 604 C C . GLY A 1 78 ? -14.144 1.536 -1.845 1.00 93.75 78 GLY A C 1
ATOM 605 O O . GLY A 1 78 ? -13.865 1.755 -3.020 1.00 93.75 78 GLY A O 1
ATOM 606 N N . MET A 1 79 ? -13.714 2.312 -0.852 1.00 94.31 79 MET A N 1
ATOM 607 C CA . MET A 1 79 ? -12.780 3.429 -1.005 1.00 94.31 79 MET A CA 1
ATOM 608 C C . MET A 1 79 ? -11.447 3.130 -0.319 1.00 94.31 79 MET A C 1
ATOM 610 O O . MET A 1 79 ? -11.409 2.613 0.802 1.00 94.31 79 MET A O 1
ATOM 614 N N . VAL A 1 80 ? -10.341 3.483 -0.974 1.00 95.19 80 VAL A N 1
ATOM 615 C CA . VAL A 1 80 ? -8.989 3.297 -0.423 1.00 95.19 80 VAL A CA 1
ATOM 616 C C . VAL A 1 80 ? -8.650 4.417 0.549 1.00 95.19 80 VAL A C 1
ATOM 618 O O . VAL A 1 80 ? -8.703 5.593 0.208 1.00 95.19 80 VAL A O 1
ATOM 621 N N . LYS A 1 81 ? -8.203 4.054 1.749 1.00 94.94 81 LYS A N 1
ATOM 622 C CA . LYS A 1 81 ? -7.734 4.988 2.771 1.00 94.94 81 LYS A CA 1
ATOM 623 C C . LYS A 1 81 ? -6.311 4.659 3.196 1.00 94.94 81 LYS A C 1
ATOM 625 O O . LYS A 1 81 ? -6.014 3.542 3.628 1.00 94.94 81 LYS A O 1
ATOM 630 N N . PHE A 1 82 ? -5.446 5.666 3.126 1.00 95.31 82 PHE A N 1
ATOM 631 C CA . PHE A 1 82 ? -4.073 5.604 3.611 1.00 95.31 82 PHE A CA 1
ATOM 632 C C . PHE A 1 82 ? -3.990 6.181 5.022 1.00 95.31 82 PHE A C 1
ATOM 634 O O . PHE A 1 82 ? -4.482 7.275 5.283 1.00 95.31 82 PHE A O 1
ATOM 641 N N . THR A 1 83 ? -3.358 5.458 5.942 1.00 95.62 83 THR A N 1
ATOM 642 C CA . THR A 1 83 ? -3.167 5.915 7.326 1.00 95.62 83 THR A CA 1
ATOM 643 C C . THR A 1 83 ? -1.720 5.733 7.767 1.00 95.62 83 THR A C 1
ATOM 645 O O . THR A 1 83 ? -0.979 4.916 7.219 1.00 95.62 83 THR A O 1
ATOM 648 N N . LYS A 1 84 ? -1.286 6.519 8.753 1.00 95.38 84 LYS A N 1
ATOM 649 C CA . LYS A 1 84 ? 0.017 6.369 9.408 1.00 95.38 84 LYS A CA 1
ATOM 650 C C . LYS A 1 84 ? -0.235 5.965 10.853 1.00 95.38 84 LYS A C 1
ATOM 652 O O . LYS A 1 84 ? -1.044 6.596 11.526 1.00 95.38 84 LYS A O 1
ATOM 657 N N . LYS A 1 85 ? 0.428 4.910 11.319 1.00 94.06 85 LYS A N 1
ATOM 658 C CA . LYS A 1 85 ? 0.302 4.420 12.695 1.00 94.06 85 LYS A CA 1
ATOM 659 C C . LYS A 1 85 ? 1.685 4.135 13.263 1.00 94.06 85 LYS A C 1
ATOM 661 O O . LYS A 1 85 ? 2.520 3.530 12.588 1.00 94.06 85 LYS A O 1
ATOM 666 N N . LYS A 1 86 ? 1.903 4.548 14.511 1.00 93.94 86 LYS A N 1
ATOM 667 C CA . LYS A 1 86 ? 3.090 4.181 15.285 1.00 93.94 86 LYS A CA 1
ATOM 668 C C . LYS A 1 86 ? 2.964 2.731 15.734 1.00 93.94 86 LYS A C 1
ATOM 670 O O . LYS A 1 86 ? 1.954 2.348 16.323 1.00 93.94 86 LYS A O 1
ATOM 675 N N . ILE A 1 87 ? 3.966 1.930 15.411 1.00 92.38 87 ILE A N 1
ATOM 676 C CA . ILE A 1 87 ? 4.083 0.547 15.856 1.00 92.38 87 ILE A CA 1
ATOM 677 C C . ILE A 1 87 ? 5.439 0.359 16.518 1.00 92.38 87 ILE A C 1
ATOM 679 O O . ILE A 1 87 ? 6.435 0.947 16.097 1.00 92.38 87 ILE A O 1
ATOM 683 N N . THR A 1 88 ? 5.481 -0.483 17.539 1.00 92.00 88 THR A N 1
ATOM 684 C CA . THR A 1 88 ? 6.747 -0.926 18.104 1.00 92.00 88 THR A CA 1
ATOM 685 C C . THR A 1 88 ? 7.397 -1.889 17.116 1.00 92.00 88 THR A C 1
ATOM 687 O O . THR A 1 88 ? 6.778 -2.851 16.657 1.00 92.00 88 THR A O 1
ATOM 690 N N . THR A 1 89 ? 8.626 -1.588 16.728 1.00 88.25 89 THR A N 1
ATOM 691 C CA . THR A 1 89 ? 9.450 -2.456 15.886 1.00 88.25 89 THR A CA 1
ATOM 692 C C . THR A 1 89 ? 10.016 -3.590 16.740 1.00 88.25 89 THR A C 1
ATOM 694 O O . THR A 1 89 ? 10.028 -3.494 17.965 1.00 88.25 89 THR A O 1
ATOM 697 N N . PHE A 1 90 ? 10.524 -4.651 16.111 1.00 87.19 90 PHE A N 1
ATOM 698 C CA . PHE A 1 90 ? 11.191 -5.762 16.804 1.00 87.19 90 PHE A CA 1
ATOM 699 C C . PHE A 1 90 ? 12.287 -5.285 17.783 1.00 87.19 90 PHE A C 1
ATOM 701 O O . PHE A 1 90 ? 12.436 -5.845 18.859 1.00 87.19 90 PHE A O 1
ATOM 708 N N . THR A 1 91 ? 12.991 -4.195 17.460 1.00 90.31 91 THR A N 1
ATOM 709 C CA . THR A 1 91 ? 14.024 -3.573 18.311 1.00 90.31 91 THR A CA 1
ATOM 710 C C . THR A 1 91 ? 13.452 -2.775 19.499 1.00 90.31 91 THR A C 1
ATOM 712 O O . THR A 1 91 ? 14.183 -2.053 20.163 1.00 90.31 91 THR A O 1
ATOM 715 N N . GLY A 1 92 ? 12.137 -2.796 19.733 1.00 90.00 92 GLY A N 1
ATOM 716 C CA . GLY A 1 92 ? 11.479 -2.035 20.804 1.00 90.00 92 GLY A CA 1
ATOM 717 C C . GLY A 1 92 ? 11.237 -0.549 20.497 1.00 90.00 92 GLY A C 1
ATOM 718 O O . GLY A 1 92 ? 10.582 0.141 21.271 1.00 90.00 92 GLY A O 1
ATOM 719 N N . LYS A 1 93 ? 11.712 -0.034 19.354 1.00 92.94 93 LYS A N 1
ATOM 720 C CA . LYS A 1 93 ? 11.524 1.373 18.957 1.00 92.94 93 LYS A CA 1
ATOM 721 C C . LYS A 1 93 ? 10.131 1.622 18.377 1.00 92.94 93 LYS A C 1
ATOM 723 O O . LYS A 1 93 ? 9.688 0.888 17.492 1.00 92.94 93 LYS A O 1
ATOM 728 N N . LEU A 1 94 ? 9.470 2.688 18.826 1.00 93.12 94 LEU A N 1
ATOM 729 C CA . LEU A 1 94 ? 8.217 3.183 18.248 1.00 93.12 94 LEU A CA 1
ATOM 730 C C . LEU A 1 94 ? 8.499 3.899 16.923 1.00 93.12 94 LEU A C 1
ATOM 732 O O . LEU A 1 94 ? 9.040 5.001 16.909 1.00 93.12 94 LEU A O 1
ATOM 736 N N . GLU A 1 95 ? 8.101 3.287 15.810 1.00 91.50 95 GLU A N 1
ATOM 737 C CA . GLU A 1 95 ? 8.265 3.854 14.471 1.00 91.50 95 GLU A CA 1
ATOM 738 C C . G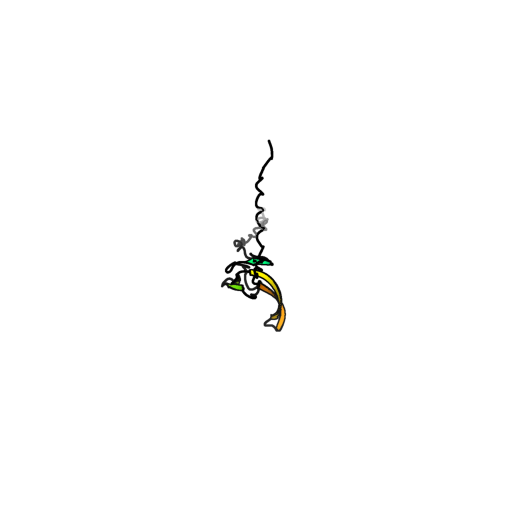LU A 1 95 ? 6.923 4.068 13.774 1.00 91.50 95 GLU A C 1
ATOM 740 O O . GLU A 1 95 ? 5.995 3.263 13.880 1.00 91.50 95 GLU A O 1
ATOM 745 N N . GLU A 1 96 ? 6.827 5.141 12.992 1.00 93.62 96 GLU A N 1
ATOM 746 C CA . GLU A 1 96 ? 5.675 5.390 12.130 1.00 93.62 96 GLU A CA 1
ATOM 747 C C . GLU A 1 96 ? 5.736 4.521 10.874 1.00 93.62 96 GLU A C 1
ATOM 749 O O . GLU A 1 96 ? 6.625 4.663 10.032 1.00 93.62 96 GLU A O 1
ATOM 754 N N . LYS A 1 97 ? 4.747 3.638 10.704 1.00 93.50 97 LYS A N 1
ATOM 755 C CA . LYS A 1 97 ? 4.548 2.883 9.462 1.00 93.50 97 LYS A CA 1
ATOM 756 C C . LYS A 1 97 ? 3.254 3.297 8.780 1.00 93.50 97 LYS A C 1
ATOM 758 O O . LYS A 1 97 ? 2.303 3.769 9.406 1.00 93.50 97 LYS A O 1
ATOM 763 N N . ARG A 1 98 ? 3.230 3.117 7.462 1.00 95.25 98 ARG A N 1
ATOM 764 C CA . ARG A 1 98 ? 2.093 3.470 6.613 1.00 95.25 98 ARG A CA 1
ATOM 765 C C . ARG A 1 98 ? 1.238 2.241 6.339 1.00 95.25 98 ARG A C 1
ATOM 767 O O . ARG A 1 98 ? 1.776 1.169 6.069 1.00 95.25 98 ARG A O 1
ATOM 774 N N . PHE A 1 99 ? -0.073 2.413 6.383 1.00 95.38 99 PHE A N 1
ATOM 775 C CA . PHE A 1 99 ? -1.068 1.365 6.209 1.00 95.38 99 PHE A CA 1
ATOM 776 C C . PHE A 1 99 ? -2.036 1.718 5.084 1.00 95.38 99 PHE A C 1
ATOM 778 O O . PHE A 1 99 ? -2.360 2.889 4.874 1.00 95.38 99 PHE A O 1
ATOM 785 N N . VAL A 1 100 ? -2.508 0.685 4.392 1.00 95.56 100 VAL A N 1
ATOM 786 C CA . VAL A 1 100 ? -3.523 0.784 3.338 1.00 95.56 100 VAL A CA 1
ATOM 787 C C . VAL A 1 100 ? -4.738 -0.015 3.764 1.00 95.56 100 VAL A C 1
ATOM 789 O O . VAL A 1 100 ? -4.624 -1.204 4.040 1.00 95.56 100 VAL A O 1
ATOM 792 N N . SER A 1 101 ? -5.895 0.627 3.819 1.00 94.25 101 SER A N 1
ATOM 793 C CA . SER A 1 101 ? -7.166 -0.020 4.146 1.00 94.25 101 SER A CA 1
ATOM 794 C C . SER A 1 101 ? -8.206 0.295 3.087 1.00 94.25 101 SER A C 1
ATOM 796 O O . SER A 1 101 ? -8.168 1.379 2.510 1.00 94.25 101 SER A O 1
ATOM 798 N N . VAL A 1 102 ? -9.146 -0.620 2.875 1.00 94.31 102 VAL A N 1
ATOM 799 C CA . VAL A 1 102 ? -10.339 -0.368 2.061 1.00 94.31 102 VAL A CA 1
ATOM 800 C C . VAL A 1 102 ? -11.543 -0.294 2.987 1.00 94.31 102 VAL A C 1
ATOM 802 O O . VAL A 1 102 ? -11.784 -1.206 3.783 1.00 94.31 102 VAL A O 1
ATOM 805 N N . VAL A 1 103 ? -12.258 0.824 2.914 1.00 92.31 103 VAL A N 1
ATOM 806 C CA . VAL A 1 103 ? -13.493 1.074 3.660 1.00 92.31 103 VAL A CA 1
ATOM 807 C C . VAL A 1 103 ? -14.662 0.845 2.716 1.00 92.31 103 VAL A C 1
ATOM 809 O O . VAL A 1 103 ? -14.652 1.360 1.601 1.00 92.31 103 VAL A O 1
ATOM 812 N N . GLU A 1 104 ? -15.658 0.082 3.152 1.00 85.88 104 GLU A N 1
ATOM 813 C CA . GLU A 1 104 ? -16.876 -0.150 2.377 1.00 85.88 104 GLU A CA 1
ATOM 814 C C . GLU A 1 104 ? -17.555 1.181 2.063 1.00 85.88 104 GLU A C 1
ATOM 816 O O . GLU A 1 104 ? -17.851 1.984 2.953 1.00 85.88 104 GLU A O 1
ATOM 821 N N . ALA A 1 105 ? -17.791 1.430 0.778 1.00 70.62 105 ALA A N 1
ATOM 822 C CA . ALA A 1 105 ? -18.633 2.534 0.370 1.00 70.62 105 ALA A CA 1
ATOM 823 C C . ALA A 1 105 ? -20.076 2.088 0.596 1.00 70.62 105 ALA A C 1
ATOM 825 O O . ALA A 1 105 ? -20.671 1.441 -0.263 1.00 70.62 105 ALA A O 1
ATOM 826 N N . VAL A 1 106 ? -20.632 2.413 1.765 1.00 68.25 106 VAL A N 1
ATOM 827 C CA . VAL A 1 106 ? -22.074 2.297 1.979 1.00 68.25 106 VAL A CA 1
ATOM 828 C C . VAL A 1 106 ? -22.726 3.185 0.930 1.00 68.25 106 VAL A C 1
ATOM 830 O O . VAL A 1 106 ? -22.656 4.416 0.997 1.00 68.25 106 VAL A O 1
ATOM 833 N N . THR A 1 107 ? -23.311 2.557 -0.086 1.00 63.88 107 THR A N 1
ATOM 834 C CA . THR A 1 107 ? -24.156 3.260 -1.037 1.00 63.88 107 THR A CA 1
ATOM 835 C C . THR A 1 107 ? -25.376 3.663 -0.236 1.00 63.88 107 THR A C 1
ATOM 837 O O . THR A 1 107 ? -26.276 2.863 -0.009 1.00 63.88 107 THR A O 1
ATOM 840 N N . ILE A 1 108 ? -25.377 4.894 0.275 1.00 63.91 108 ILE A N 1
ATOM 841 C CA . ILE A 1 108 ? -26.611 5.515 0.729 1.00 63.91 108 ILE A CA 1
ATOM 842 C C . ILE A 1 108 ? -27.453 5.573 -0.537 1.00 63.91 108 ILE A C 1
ATOM 844 O O . ILE A 1 108 ? -27.229 6.436 -1.388 1.00 63.91 108 ILE A O 1
ATOM 848 N N . GLU A 1 109 ? -28.360 4.613 -0.699 1.00 57.56 109 GLU A N 1
ATOM 849 C CA . GLU A 1 109 ? -29.431 4.679 -1.674 1.00 57.56 109 GLU A CA 1
ATOM 850 C C . GLU A 1 109 ? -30.233 5.928 -1.328 1.00 57.56 109 GLU A C 1
ATOM 852 O O . GLU A 1 109 ? -31.216 5.911 -0.585 1.00 57.56 109 GLU A O 1
ATOM 857 N N . ARG A 1 110 ? -29.787 7.082 -1.827 1.00 54.12 110 ARG A N 1
ATOM 858 C CA . ARG A 1 110 ? -30.652 8.238 -1.925 1.00 54.12 110 ARG A CA 1
ATOM 859 C C . ARG A 1 110 ? -31.724 7.782 -2.893 1.00 54.12 110 ARG A C 1
ATOM 861 O O . ARG A 1 110 ? -31.516 7.783 -4.101 1.00 54.12 110 ARG A O 1
ATOM 868 N N . LYS A 1 111 ? -32.846 7.339 -2.332 1.00 53.75 111 LYS A N 1
ATOM 869 C CA . LYS A 1 111 ? -34.130 7.147 -2.991 1.00 53.75 111 LYS A CA 1
ATOM 870 C C . LYS A 1 111 ? -34.512 8.483 -3.622 1.00 53.75 111 LYS A C 1
ATOM 872 O O . LYS A 1 111 ? -35.290 9.249 -3.060 1.00 53.75 111 LYS A O 1
ATOM 877 N N . VAL A 1 112 ? -33.896 8.818 -4.756 1.00 58.94 112 VAL A N 1
ATOM 878 C CA . VAL A 1 112 ? -34.280 9.963 -5.570 1.00 58.94 112 VAL A CA 1
ATOM 879 C C . VAL A 1 112 ? -35.647 9.581 -6.100 1.00 58.94 112 VAL A C 1
ATOM 881 O O . VAL A 1 112 ? -35.771 8.786 -7.028 1.00 58.94 112 VAL A O 1
ATOM 884 N N . ARG A 1 113 ? -36.698 10.071 -5.434 1.00 57.34 113 ARG A N 1
ATOM 885 C CA . ARG A 1 113 ? -38.052 10.033 -5.981 1.00 57.34 113 ARG A CA 1
ATOM 886 C C . ARG A 1 113 ? -37.941 10.584 -7.400 1.00 57.34 113 ARG A C 1
ATOM 888 O O . ARG A 1 113 ? -37.532 11.731 -7.568 1.00 57.34 113 ARG A O 1
ATOM 895 N N . ALA A 1 114 ? -38.240 9.748 -8.392 1.00 64.69 114 ALA A N 1
ATOM 896 C CA . ALA A 1 114 ? -38.252 10.159 -9.786 1.00 64.69 114 ALA A CA 1
ATOM 897 C C . ALA A 1 114 ? -39.072 11.457 -9.918 1.00 64.69 114 ALA A C 1
ATOM 899 O O . ALA A 1 114 ? -40.138 11.557 -9.292 1.00 64.69 114 ALA A O 1
ATOM 900 N N . PRO A 1 115 ? -38.611 12.467 -10.677 1.00 63.22 115 PRO A N 1
ATOM 901 C CA . PRO A 1 115 ? -39.430 13.640 -10.926 1.00 63.22 115 PRO A CA 1
ATOM 902 C C . PRO A 1 115 ? -40.704 13.178 -11.639 1.00 63.22 115 PRO A C 1
ATOM 904 O O . PRO A 1 115 ? -40.639 12.533 -12.686 1.00 63.22 115 PRO A O 1
ATOM 907 N N . ARG A 1 116 ? -41.872 13.462 -11.047 1.00 54.66 116 ARG A N 1
ATOM 908 C CA . ARG A 1 116 ? -43.171 13.172 -11.668 1.00 54.66 116 ARG A CA 1
ATOM 909 C C . ARG A 1 116 ? -43.187 13.811 -13.059 1.00 54.66 116 ARG A C 1
ATOM 911 O O . ARG A 1 116 ? -43.001 15.022 -13.180 1.00 54.66 116 ARG A O 1
ATOM 918 N N . ALA A 1 117 ? -43.389 12.995 -14.091 1.00 64.62 117 ALA A N 1
ATOM 919 C CA . ALA A 1 117 ? -43.560 13.464 -15.457 1.00 64.62 117 ALA A CA 1
ATOM 920 C C . ALA A 1 117 ? -44.689 14.509 -15.495 1.00 64.62 117 ALA A C 1
ATOM 922 O O . ALA A 1 117 ? -45.794 14.247 -15.021 1.00 64.62 117 ALA A O 1
ATOM 923 N N . LYS A 1 118 ? -44.415 15.704 -16.032 1.00 55.28 118 LYS A N 1
ATOM 924 C CA . LYS A 1 118 ? -45.458 16.696 -16.309 1.00 55.28 118 LYS A CA 1
ATOM 925 C C . LYS A 1 118 ? -46.311 16.165 -17.462 1.00 55.28 118 LYS A C 1
ATOM 927 O O . LYS A 1 118 ? -45.889 16.215 -18.615 1.00 55.28 118 LYS A O 1
ATOM 932 N N . THR A 1 119 ? -47.496 15.649 -17.162 1.00 57.88 119 THR A N 1
ATOM 933 C CA . THR A 1 119 ? -48.526 15.366 -18.163 1.00 57.88 119 THR A CA 1
ATOM 934 C C . THR A 1 119 ? -48.883 16.678 -18.865 1.00 57.88 119 THR A C 1
ATOM 936 O O . THR A 1 119 ? -49.267 17.652 -18.217 1.00 57.88 119 THR A O 1
ATOM 939 N N . LYS A 1 120 ? -48.716 16.737 -20.192 1.00 53.75 120 LYS A N 1
ATOM 940 C CA . LYS A 1 120 ? -49.182 17.865 -21.007 1.00 53.75 120 LYS A CA 1
ATOM 941 C C . LYS A 1 120 ? -50.701 17.957 -20.859 1.00 53.75 120 LYS A C 1
ATOM 943 O O . LYS A 1 120 ? -51.408 17.040 -21.263 1.00 53.75 120 LYS A O 1
ATOM 948 N N . ALA A 1 121 ? -51.184 19.055 -20.283 1.00 58.16 121 ALA A N 1
ATOM 949 C CA . ALA A 1 121 ? -52.593 19.410 -20.307 1.00 58.16 121 ALA A CA 1
ATOM 950 C C . ALA A 1 121 ? -53.041 19.525 -21.773 1.00 58.16 121 ALA A C 1
ATOM 952 O O . ALA A 1 121 ? -52.615 20.428 -22.497 1.00 58.16 121 ALA A O 1
ATOM 953 N N . GLY A 1 122 ? -53.850 18.567 -22.224 1.00 51.19 122 GLY A N 1
ATOM 954 C CA . GLY A 1 122 ? -54.555 18.651 -23.493 1.00 51.19 122 GLY A CA 1
ATOM 955 C C . GLY A 1 122 ? -55.530 19.824 -23.446 1.00 51.19 122 GLY A C 1
ATOM 956 O O . GLY A 1 122 ? -56.335 19.933 -22.523 1.00 51.19 122 GLY A O 1
ATOM 957 N N . LYS A 1 123 ? -55.430 20.721 -24.429 1.00 60.28 123 LYS A N 1
ATOM 958 C CA . LYS A 1 123 ? -56.416 21.774 -24.675 1.00 60.28 123 LYS A CA 1
ATOM 959 C C . LYS A 1 123 ? -57.754 21.112 -25.002 1.00 60.28 123 LYS A C 1
ATOM 961 O O . LYS A 1 123 ? -57.843 20.410 -26.003 1.00 60.28 123 LYS A O 1
ATOM 966 N N . ILE A 1 124 ? -58.785 21.376 -24.207 1.00 60.56 124 ILE A N 1
ATOM 967 C CA . ILE A 1 124 ? -60.172 21.156 -24.621 1.00 60.56 124 ILE A CA 1
ATOM 968 C C . ILE A 1 124 ? -60.725 22.531 -24.983 1.00 60.56 124 ILE A C 1
ATOM 970 O O . ILE A 1 124 ? -61.070 23.335 -24.120 1.00 60.56 124 ILE A O 1
ATOM 974 N N . SER A 1 125 ? -60.730 22.830 -26.279 1.00 60.38 125 SER A N 1
ATOM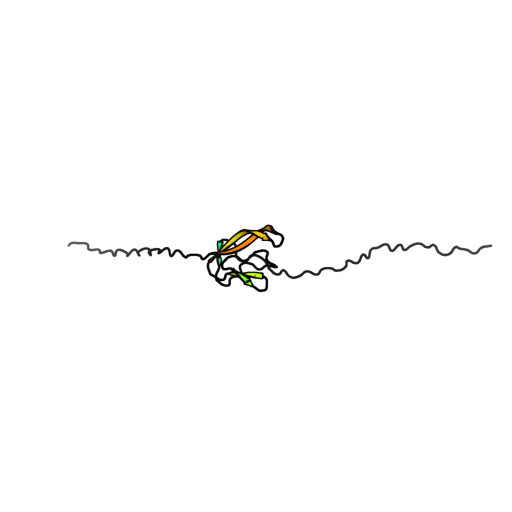 975 C CA . SER A 1 125 ? -61.496 23.933 -26.846 1.00 60.38 125 SER A CA 1
ATOM 976 C C . SER A 1 125 ? -62.964 23.526 -26.901 1.00 60.38 125 SER A C 1
ATOM 978 O O . SER A 1 125 ? -63.298 22.618 -27.651 1.00 60.38 125 SER A O 1
ATOM 980 N N . ASN A 1 126 ? -63.835 24.217 -26.168 1.00 59.75 126 ASN A N 1
ATOM 981 C CA . ASN A 1 126 ? -65.261 24.266 -26.483 1.00 59.75 126 ASN A CA 1
ATOM 982 C C . ASN A 1 126 ? -65.692 25.733 -26.504 1.00 59.75 126 ASN A C 1
ATOM 984 O O . ASN A 1 126 ? -66.050 26.319 -25.482 1.00 59.75 126 ASN A O 1
ATOM 988 N N . ALA A 1 127 ? -65.601 26.334 -27.692 1.00 59.59 127 ALA A N 1
ATOM 989 C CA . ALA A 1 127 ? -66.240 27.604 -27.988 1.00 59.59 127 ALA A CA 1
ATOM 990 C C . ALA A 1 127 ? -67.747 27.365 -28.161 1.00 59.59 127 ALA A C 1
ATOM 992 O O . ALA A 1 127 ? -68.189 26.459 -28.862 1.00 59.59 127 ALA A O 1
ATOM 993 N N . LYS A 1 128 ? -68.517 28.173 -27.442 1.00 56.31 128 LYS A N 1
ATOM 994 C CA . LYS A 1 128 ? -69.970 28.139 -27.300 1.00 56.31 128 LYS A CA 1
ATOM 995 C 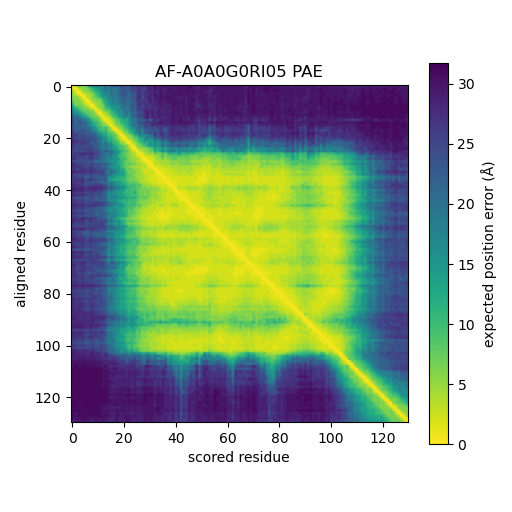C . LYS A 1 128 ? -70.606 29.050 -28.361 1.00 56.31 128 LYS A C 1
ATOM 997 O O . LYS A 1 128 ? -70.058 30.116 -28.618 1.00 56.31 128 LYS A O 1
ATOM 1002 N N . LYS A 1 129 ? -71.826 28.698 -28.793 1.00 48.88 129 LYS A N 1
ATOM 1003 C CA . LYS A 1 129 ? -72.876 29.573 -29.374 1.00 48.88 129 LYS A CA 1
ATOM 1004 C C . LYS A 1 129 ? -72.638 30.148 -30.787 1.00 48.88 129 LYS A C 1
ATOM 1006 O O . LYS A 1 129 ? -72.002 31.188 -30.924 1.00 48.88 129 LYS A O 1
ATOM 1011 N N . LYS A 1 130 ? -73.362 29.632 -31.783 1.00 45.09 130 LYS A N 1
ATOM 1012 C CA . LYS A 1 130 ? -74.677 30.133 -32.232 1.00 45.09 130 LYS A CA 1
ATOM 1013 C C . LYS A 1 130 ? -75.321 29.122 -33.172 1.00 45.09 130 LYS A C 1
ATOM 1015 O O . LYS A 1 130 ? -74.552 28.447 -33.884 1.00 45.09 130 LYS A O 1
#